Protein AF-A0A4P7SWQ2-F1 (afdb_monomer_lite)

Foldseek 3Di:
DDP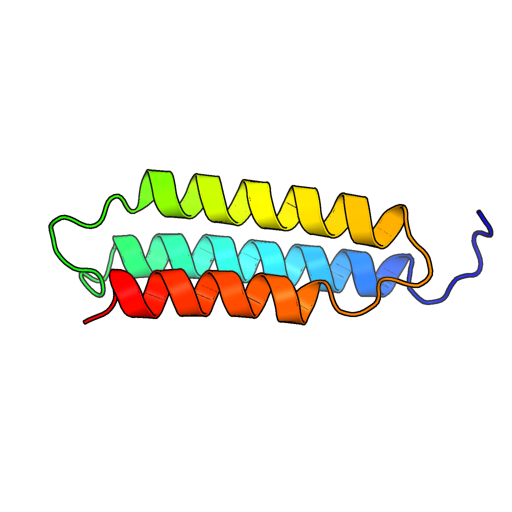PDPCPPPVVVVLVVVLVVLLVVLVVCVVVCQWPPPDPSVVLSVVLNVLLVVLVVVCVVDVVDDCSVVVSVVSVVVSCVVTGD

Radius of gyration: 14.86 Å; chains: 1; bounding box: 35×19×44 Å

Sequence (85 aa):
MDAEHPANAWLRGHHQASAERIRRALAEAADDNALRGDTPAESIARGLLAAMDGLQLQWLSDPVYTVMAADFATLLEAVRYRWGQ

Structure (mmCIF, N/CA/C/O backbone):
data_AF-A0A4P7SWQ2-F1
#
_entry.id   AF-A0A4P7SWQ2-F1
#
loop_
_atom_site.group_PDB
_atom_site.id
_atom_site.type_symbol
_atom_site.label_atom_id
_atom_site.label_alt_id
_atom_site.label_comp_id
_atom_site.label_asym_id
_atom_site.label_entity_id
_atom_site.label_seq_id
_atom_site.pdbx_PDB_ins_code
_atom_site.Cartn_x
_atom_site.Cartn_y
_atom_site.Cartn_z
_atom_site.occupancy
_atom_site.B_iso_or_equiv
_atom_site.auth_seq_id
_atom_site.auth_comp_id
_atom_site.auth_asym_id
_atom_site.auth_atom_id
_atom_site.pdbx_PDB_model_num
ATOM 1 N N . MET A 1 1 ? 19.360 0.053 -18.173 1.00 46.50 1 MET A N 1
ATOM 2 C CA . MET A 1 1 ? 17.897 0.014 -17.979 1.00 46.50 1 MET A CA 1
ATOM 3 C C . MET A 1 1 ? 17.292 0.375 -19.319 1.00 46.50 1 MET A C 1
ATOM 5 O O . MET A 1 1 ? 17.390 1.537 -19.689 1.00 46.50 1 MET A O 1
ATOM 9 N N . ASP A 1 2 ? 16.805 -0.597 -20.090 1.00 46.47 2 ASP A N 1
ATOM 10 C CA . ASP A 1 2 ? 16.263 -0.290 -21.418 1.00 46.47 2 ASP A CA 1
ATOM 11 C C . ASP A 1 2 ? 14.851 0.287 -21.323 1.00 46.47 2 ASP A C 1
ATOM 13 O O . ASP A 1 2 ? 13.991 -0.205 -20.587 1.00 46.47 2 ASP A O 1
ATOM 17 N N . ALA A 1 3 ? 14.631 1.356 -22.085 1.00 51.00 3 ALA A N 1
ATOM 18 C CA . ALA A 1 3 ? 13.386 2.114 -22.146 1.00 51.00 3 ALA A CA 1
ATOM 19 C C . ALA A 1 3 ? 12.222 1.328 -22.784 1.00 51.00 3 ALA A C 1
ATOM 21 O O . ALA A 1 3 ? 11.072 1.749 -22.674 1.00 51.00 3 ALA A O 1
ATOM 22 N N . GLU A 1 4 ? 12.500 0.177 -23.402 1.00 45.25 4 GLU A N 1
ATOM 23 C CA . GLU A 1 4 ? 11.523 -0.645 -24.127 1.00 45.25 4 GLU A CA 1
ATOM 24 C C . GLU A 1 4 ? 10.796 -1.688 -23.265 1.00 45.25 4 GLU A C 1
ATOM 26 O O . GLU A 1 4 ? 9.981 -2.449 -23.782 1.00 45.25 4 GLU A O 1
ATOM 31 N N . HIS A 1 5 ? 11.017 -1.732 -21.943 1.00 51.47 5 HIS A N 1
ATOM 32 C CA . HIS A 1 5 ? 10.256 -2.659 -21.103 1.00 51.47 5 HIS A CA 1
ATOM 33 C C . HIS A 1 5 ? 8.751 -2.274 -21.086 1.00 51.47 5 HIS A C 1
ATOM 35 O O . HIS A 1 5 ? 8.419 -1.182 -20.600 1.00 51.47 5 HIS A O 1
ATOM 41 N N . PRO A 1 6 ? 7.818 -3.153 -21.525 1.00 48.62 6 PRO A N 1
ATOM 42 C CA . PRO A 1 6 ? 6.379 -2.856 -21.655 1.00 48.62 6 PRO A CA 1
ATOM 43 C C . PRO A 1 6 ? 5.704 -2.421 -20.345 1.00 48.62 6 PRO A C 1
ATOM 45 O O . PRO A 1 6 ? 4.634 -1.814 -20.346 1.00 48.62 6 PRO A O 1
ATOM 48 N N . ALA A 1 7 ? 6.349 -2.701 -19.211 1.00 53.72 7 ALA A N 1
ATOM 49 C CA . ALA A 1 7 ? 5.883 -2.317 -17.885 1.00 53.72 7 ALA A CA 1
ATOM 50 C C . ALA A 1 7 ? 6.146 -0.850 -17.500 1.00 53.72 7 ALA A C 1
ATOM 52 O O . ALA A 1 7 ? 5.822 -0.457 -16.389 1.00 53.72 7 ALA A O 1
ATOM 53 N N . ASN A 1 8 ? 6.729 -0.007 -18.356 1.00 56.44 8 ASN A N 1
ATOM 54 C CA . ASN A 1 8 ? 7.092 1.342 -17.919 1.00 56.44 8 ASN A CA 1
ATOM 55 C C . ASN A 1 8 ? 5.859 2.238 -17.668 1.00 56.44 8 ASN A C 1
ATOM 57 O O . ASN A 1 8 ? 5.663 2.716 -16.557 1.00 56.44 8 ASN A O 1
ATOM 61 N N . ALA A 1 9 ? 4.998 2.480 -18.657 1.00 57.84 9 ALA A N 1
ATOM 62 C CA . ALA A 1 9 ? 3.939 3.491 -18.516 1.00 57.84 9 ALA A CA 1
ATOM 63 C C . ALA A 1 9 ? 2.623 2.943 -17.937 1.00 57.84 9 ALA A C 1
ATOM 65 O O . ALA A 1 9 ? 2.073 3.523 -17.000 1.00 57.84 9 ALA A O 1
ATOM 66 N N . TRP A 1 10 ? 2.134 1.816 -18.466 1.00 57.75 10 TRP A N 1
ATOM 67 C CA . TRP A 1 10 ? 0.871 1.220 -18.020 1.00 57.75 10 TRP A CA 1
ATOM 68 C C . TRP A 1 10 ? 0.955 0.728 -16.576 1.00 57.75 10 TRP A C 1
ATOM 70 O O . TRP A 1 10 ? 0.060 1.008 -15.783 1.00 57.75 10 TRP A O 1
ATOM 80 N N . LEU A 1 11 ? 2.058 0.068 -16.207 1.00 57.41 11 LEU A N 1
ATOM 81 C CA . LEU A 1 11 ? 2.220 -0.463 -14.858 1.00 57.41 11 LEU A CA 1
ATOM 82 C C . LEU A 1 11 ? 2.331 0.667 -13.826 1.00 57.41 11 LEU A C 1
ATOM 84 O O . LEU A 1 11 ? 1.675 0.602 -12.794 1.00 57.41 11 LEU A O 1
ATOM 88 N N . ARG A 1 12 ? 3.063 1.753 -14.122 1.00 62.19 12 ARG A N 1
ATOM 89 C CA . ARG A 1 12 ? 3.100 2.947 -13.256 1.00 62.19 12 ARG A CA 1
ATOM 90 C C . ARG A 1 12 ? 1.718 3.570 -13.061 1.00 62.19 12 ARG A C 1
ATOM 92 O O . ARG A 1 12 ? 1.355 3.882 -11.931 1.00 62.19 12 ARG A O 1
ATOM 99 N N . GLY A 1 13 ? 0.943 3.725 -14.137 1.00 63.88 13 GLY A N 1
ATOM 100 C CA . GLY A 1 13 ? -0.420 4.261 -14.060 1.00 63.88 13 GLY A CA 1
ATOM 101 C C . GLY A 1 13 ? -1.369 3.347 -13.281 1.00 63.88 13 GLY A C 1
ATOM 102 O O . GLY A 1 13 ? -2.151 3.815 -12.455 1.00 63.88 13 GLY A O 1
ATOM 103 N N . HIS A 1 14 ? -1.257 2.033 -13.484 1.00 65.94 14 HIS A N 1
ATOM 104 C CA . HIS A 1 14 ? -2.003 1.032 -12.731 1.00 65.94 14 HIS A CA 1
ATOM 105 C C . HIS A 1 14 ? -1.632 1.049 -11.240 1.00 65.94 14 HIS A C 1
ATOM 107 O O . HIS A 1 14 ? -2.522 1.051 -10.393 1.00 65.94 14 HIS A O 1
ATOM 113 N N . HIS A 1 15 ? -0.342 1.145 -10.906 1.00 63.25 15 HIS A N 1
ATOM 114 C CA . HIS A 1 15 ? 0.128 1.233 -9.524 1.00 63.25 15 HIS A CA 1
ATOM 115 C C . HIS A 1 15 ? -0.338 2.507 -8.826 1.00 63.25 15 HIS A C 1
ATOM 117 O O . HIS A 1 15 ? -0.859 2.416 -7.720 1.00 63.25 15 HIS A O 1
ATOM 123 N N . GLN A 1 16 ? -0.229 3.674 -9.465 1.00 65.31 16 GLN A N 1
ATOM 124 C CA . GLN A 1 16 ? -0.729 4.928 -8.892 1.00 65.31 16 GLN A CA 1
ATOM 125 C C . GLN A 1 16 ? -2.245 4.885 -8.657 1.00 65.31 16 GLN A C 1
ATOM 127 O O . GLN A 1 16 ? -2.725 5.336 -7.618 1.00 65.31 16 GLN A O 1
ATOM 132 N N . ALA A 1 17 ? -3.006 4.285 -9.577 1.00 67.62 17 ALA A N 1
ATOM 133 C CA . ALA A 1 17 ? -4.442 4.095 -9.401 1.00 67.62 17 ALA A CA 1
ATOM 134 C C . ALA A 1 17 ? -4.772 3.121 -8.255 1.00 67.62 17 ALA A C 1
ATOM 136 O O . ALA A 1 17 ? -5.736 3.338 -7.519 1.00 67.62 17 ALA A O 1
ATOM 137 N N . SER A 1 18 ? -3.986 2.057 -8.088 1.00 65.88 18 SER A N 1
ATOM 138 C CA . SER A 1 18 ? -4.138 1.101 -6.987 1.00 65.88 18 SER A CA 1
ATOM 139 C C . SER A 1 18 ? -3.772 1.731 -5.641 1.00 65.88 18 SER A C 1
ATOM 141 O O . SER A 1 18 ? -4.557 1.629 -4.703 1.00 65.88 18 SER A O 1
ATOM 143 N N . ALA A 1 19 ? -2.663 2.470 -5.571 1.00 67.12 19 ALA A N 1
ATOM 144 C CA . ALA A 1 19 ? -2.244 3.254 -4.410 1.00 67.12 19 ALA A CA 1
ATOM 145 C C . ALA A 1 19 ? -3.328 4.244 -3.960 1.00 67.12 19 ALA A C 1
ATOM 147 O O . ALA A 1 19 ? -3.685 4.293 -2.785 1.00 67.12 19 ALA A O 1
ATOM 148 N N . GLU A 1 20 ? -3.909 4.987 -4.904 1.00 67.50 20 GLU A N 1
ATOM 149 C CA . GLU A 1 20 ? -4.976 5.946 -4.616 1.00 67.50 20 GLU A CA 1
ATOM 150 C C . GLU A 1 20 ? -6.273 5.261 -4.160 1.00 67.50 20 GLU A C 1
ATOM 152 O O . GLU A 1 20 ? -6.965 5.772 -3.279 1.00 67.50 20 GLU A O 1
ATOM 157 N N . ARG A 1 21 ? -6.607 4.082 -4.705 1.00 69.31 21 ARG A N 1
ATOM 158 C CA . ARG A 1 21 ? -7.730 3.273 -4.198 1.00 69.31 21 ARG A CA 1
ATOM 159 C C . ARG A 1 21 ? -7.482 2.781 -2.779 1.00 69.31 21 ARG A C 1
ATOM 161 O O . ARG A 1 21 ? -8.399 2.833 -1.973 1.00 69.31 21 ARG A O 1
ATOM 168 N N . ILE A 1 22 ? -6.266 2.342 -2.466 1.00 69.12 22 ILE A N 1
ATOM 169 C CA . ILE A 1 22 ? -5.895 1.889 -1.121 1.00 69.12 22 ILE A CA 1
ATOM 170 C C . ILE A 1 22 ? -5.962 3.054 -0.132 1.00 69.12 22 ILE A C 1
ATOM 172 O O . ILE A 1 22 ? -6.570 2.924 0.925 1.00 69.12 22 ILE A O 1
ATOM 176 N N . ARG A 1 23 ? -5.408 4.218 -0.493 1.00 68.12 23 ARG A N 1
ATOM 177 C CA . ARG A 1 23 ? -5.473 5.438 0.323 1.00 68.12 23 ARG A CA 1
ATOM 178 C C . ARG A 1 23 ? -6.917 5.833 0.627 1.00 68.12 23 ARG A C 1
ATOM 180 O O . ARG A 1 23 ? -7.233 6.189 1.757 1.00 68.12 23 ARG A O 1
ATOM 187 N N . ARG A 1 24 ? -7.788 5.740 -0.378 1.00 69.81 24 ARG A N 1
ATOM 188 C CA . ARG A 1 24 ? -9.216 6.030 -0.247 1.00 69.81 24 ARG A CA 1
ATOM 189 C C . ARG A 1 24 ? -9.939 5.004 0.614 1.00 69.81 24 ARG A C 1
ATOM 191 O O . ARG A 1 24 ? -10.634 5.407 1.529 1.00 69.81 24 ARG A O 1
ATOM 198 N N . ALA A 1 25 ? -9.700 3.714 0.400 1.00 70.44 25 ALA A N 1
ATOM 199 C CA . ALA A 1 25 ? -10.292 2.651 1.207 1.00 70.44 25 ALA A CA 1
ATOM 200 C C . ALA A 1 25 ? -9.867 2.737 2.683 1.00 70.44 25 ALA A C 1
ATOM 202 O O . ALA A 1 25 ? -10.657 2.437 3.569 1.00 70.44 25 ALA A O 1
ATOM 203 N N . LEU A 1 26 ? -8.634 3.172 2.964 1.00 68.12 26 LEU A N 1
ATOM 204 C CA . LEU A 1 26 ? -8.164 3.412 4.331 1.00 68.12 26 LEU A CA 1
ATOM 205 C C . LEU A 1 26 ? -8.823 4.638 4.974 1.00 68.12 26 LEU A C 1
ATOM 207 O O . LEU A 1 26 ? -9.097 4.607 6.169 1.00 68.12 26 LEU A O 1
ATOM 211 N N . ALA A 1 27 ? -9.080 5.694 4.197 1.00 66.50 27 ALA A N 1
ATOM 212 C CA . ALA A 1 27 ? -9.827 6.860 4.664 1.00 66.50 27 ALA A CA 1
ATOM 213 C C . ALA A 1 27 ? -11.306 6.515 4.916 1.00 66.50 27 ALA A C 1
ATOM 215 O O . ALA A 1 27 ? -11.820 6.787 5.992 1.00 66.50 27 ALA A O 1
ATOM 216 N N . GLU A 1 28 ? -11.952 5.824 3.975 1.00 68.94 28 GLU A N 1
ATOM 217 C CA . GLU A 1 28 ? -13.338 5.353 4.096 1.00 68.94 28 GLU A CA 1
ATOM 218 C C . GLU A 1 28 ? -13.502 4.399 5.291 1.00 68.94 28 GLU A C 1
ATOM 220 O O . GLU A 1 28 ? -14.419 4.557 6.087 1.00 68.94 28 GLU A O 1
ATOM 225 N N . ALA A 1 29 ? -12.571 3.460 5.499 1.00 63.31 29 ALA A N 1
ATOM 226 C CA . ALA A 1 29 ? -12.609 2.552 6.648 1.00 63.31 29 ALA A CA 1
ATOM 227 C C . ALA A 1 29 ? -12.420 3.260 8.003 1.00 63.31 29 ALA A C 1
ATOM 229 O O . ALA A 1 29 ? -12.886 2.746 9.022 1.00 63.31 29 ALA A O 1
ATOM 230 N N . ALA A 1 30 ? -11.735 4.408 8.029 1.00 62.56 30 ALA A N 1
ATOM 231 C CA . ALA A 1 30 ? -11.630 5.242 9.224 1.00 62.56 30 ALA A CA 1
ATOM 232 C C . ALA A 1 30 ? -12.942 5.995 9.515 1.00 62.56 30 ALA A C 1
ATOM 234 O O . ALA A 1 30 ? -13.293 6.148 10.683 1.00 62.56 30 ALA A O 1
ATOM 235 N N . ASP A 1 31 ? -13.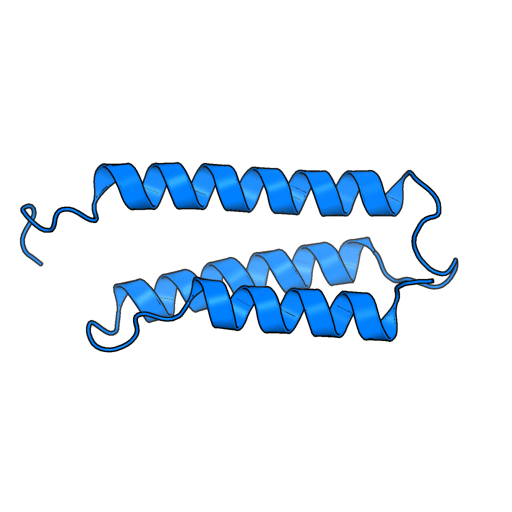673 6.405 8.474 1.00 63.78 31 ASP A N 1
ATOM 236 C CA . ASP A 1 31 ? -14.930 7.156 8.591 1.00 63.78 31 ASP A CA 1
ATOM 237 C C . ASP A 1 31 ? -16.152 6.254 8.879 1.00 63.78 31 ASP A C 1
ATOM 239 O O . ASP A 1 31 ? -17.054 6.654 9.616 1.00 63.78 31 ASP A O 1
ATOM 243 N N . ASP A 1 32 ? -16.179 5.017 8.368 1.00 59.34 32 ASP A N 1
ATOM 244 C CA . ASP A 1 32 ? -17.364 4.137 8.401 1.00 59.34 32 ASP A CA 1
ATOM 245 C C . ASP A 1 32 ? -17.558 3.322 9.699 1.00 59.34 32 ASP A C 1
ATOM 247 O O . ASP A 1 32 ? -18.435 2.459 9.769 1.00 59.34 32 ASP A O 1
ATOM 251 N N . ASN A 1 33 ? -16.765 3.548 10.756 1.00 59.53 33 ASN A N 1
ATOM 252 C CA . ASN A 1 33 ? -16.803 2.729 11.986 1.00 59.53 33 ASN A CA 1
ATOM 253 C C . ASN A 1 33 ? -16.582 1.212 11.727 1.00 59.53 33 ASN A C 1
ATOM 255 O O . ASN A 1 33 ? -16.900 0.366 12.565 1.00 59.53 33 ASN A O 1
ATOM 259 N N . ALA A 1 34 ? -16.026 0.855 10.562 1.00 62.66 34 ALA A N 1
ATOM 260 C CA . ALA A 1 34 ? -15.769 -0.522 10.128 1.00 62.66 34 ALA A CA 1
ATOM 261 C C . ALA A 1 34 ? -14.571 -1.171 10.849 1.00 62.66 34 ALA A C 1
ATOM 263 O O . ALA A 1 34 ? -14.323 -2.372 10.725 1.00 62.66 34 ALA A O 1
ATOM 264 N N . LEU A 1 35 ? -13.815 -0.367 11.593 1.00 67.50 35 LEU A N 1
ATOM 265 C CA . LEU A 1 35 ? -12.662 -0.763 12.387 1.00 67.50 35 LEU A CA 1
ATOM 266 C C . LEU A 1 35 ? -13.042 -0.771 13.872 1.00 67.50 35 LEU A C 1
ATOM 268 O O . LEU A 1 35 ? -13.949 -0.061 14.305 1.00 67.50 35 LEU A O 1
ATOM 272 N N . ARG A 1 36 ? -12.359 -1.578 14.689 1.00 70.75 36 ARG A N 1
ATOM 273 C CA . ARG A 1 36 ? -12.532 -1.513 16.154 1.00 70.75 36 ARG A CA 1
ATOM 274 C C . ARG A 1 36 ? -12.217 -0.102 16.660 1.00 70.75 36 ARG A C 1
ATOM 276 O O . ARG A 1 36 ? -11.299 0.531 16.146 1.00 70.75 36 ARG A O 1
ATOM 283 N N . GLY A 1 37 ? -12.941 0.382 17.670 1.00 70.56 37 GLY A N 1
ATOM 284 C CA . GLY A 1 37 ? -12.822 1.768 18.154 1.00 70.56 37 GLY A CA 1
ATOM 285 C C . GLY A 1 37 ? -11.446 2.156 18.720 1.00 70.56 37 GLY A C 1
ATOM 286 O O . GLY A 1 37 ? -11.165 3.338 18.877 1.00 70.56 37 GLY A O 1
ATOM 287 N N . ASP A 1 38 ? -10.577 1.183 19.003 1.00 78.69 38 ASP A N 1
ATOM 288 C CA . ASP A 1 38 ? -9.185 1.368 19.429 1.00 78.69 38 ASP A CA 1
ATOM 289 C C . ASP A 1 38 ? -8.168 1.242 18.278 1.00 78.69 38 ASP A C 1
ATOM 291 O O . ASP A 1 38 ? -6.956 1.260 18.506 1.00 78.69 38 ASP A O 1
ATOM 295 N N . THR A 1 39 ? -8.639 1.106 17.035 1.00 80.25 39 THR A N 1
ATOM 296 C CA . THR A 1 39 ? -7.773 0.922 15.871 1.00 80.25 39 THR A CA 1
ATOM 297 C C . THR A 1 39 ? -6.939 2.183 15.626 1.00 80.25 39 THR A C 1
ATOM 299 O O . THR A 1 39 ? -7.501 3.257 15.402 1.00 80.25 39 THR A O 1
ATOM 302 N N . PRO A 1 40 ? -5.596 2.089 15.581 1.00 85.38 40 PRO A N 1
ATOM 303 C CA . PRO A 1 40 ? -4.729 3.227 15.287 1.00 85.38 40 PRO A CA 1
ATOM 304 C C . PRO A 1 40 ? -4.704 3.517 13.773 1.00 85.38 40 PRO A C 1
ATOM 306 O O . PRO A 1 40 ? -3.670 3.362 13.116 1.00 85.38 40 PRO A O 1
ATOM 309 N N . ALA A 1 41 ? -5.853 3.913 13.215 1.00 79.19 41 ALA A N 1
ATOM 310 C CA . ALA A 1 41 ? -6.124 3.988 11.777 1.00 79.19 41 ALA A CA 1
ATOM 311 C C . ALA A 1 41 ? -5.077 4.803 11.002 1.00 79.19 41 ALA A C 1
ATOM 313 O O . ALA A 1 41 ? -4.536 4.330 10.003 1.00 79.19 41 ALA A O 1
ATOM 314 N N . GLU A 1 42 ? -4.701 5.983 11.499 1.00 77.94 42 GLU A N 1
ATOM 315 C CA . GLU A 1 42 ? -3.687 6.806 10.834 1.00 77.94 42 GLU A CA 1
ATOM 316 C C . GLU A 1 42 ? -2.304 6.146 10.788 1.00 77.94 42 GLU A C 1
ATOM 318 O O . GLU A 1 42 ? -1.586 6.246 9.792 1.00 77.94 42 GLU A O 1
ATOM 323 N N . SER A 1 43 ? -1.899 5.482 11.872 1.00 84.75 43 SER A N 1
ATOM 324 C CA . SER A 1 43 ? -0.600 4.808 11.934 1.00 84.75 43 SER A CA 1
ATOM 325 C C . SER A 1 43 ? -0.570 3.591 11.016 1.00 84.75 43 SER A C 1
ATOM 327 O O . SER A 1 43 ? 0.441 3.356 10.357 1.00 84.75 43 SER A O 1
ATOM 329 N N . ILE A 1 44 ? -1.685 2.863 10.914 1.00 86.12 44 ILE A N 1
ATOM 330 C CA . ILE A 1 44 ? -1.861 1.773 9.949 1.00 86.12 44 ILE A CA 1
ATOM 331 C C . ILE A 1 44 ? -1.763 2.310 8.521 1.00 86.12 44 ILE A C 1
ATOM 333 O O . ILE A 1 44 ? -1.016 1.758 7.717 1.00 86.12 44 ILE A O 1
ATOM 337 N N . ALA A 1 45 ? -2.455 3.408 8.213 1.00 79.94 45 ALA A N 1
ATOM 338 C CA . ALA A 1 45 ? -2.435 3.997 6.881 1.00 79.94 45 ALA A CA 1
ATOM 339 C C . ALA A 1 45 ? -1.028 4.461 6.473 1.00 79.94 45 ALA A C 1
ATOM 341 O O . ALA A 1 45 ? -0.563 4.130 5.382 1.00 79.94 45 ALA A O 1
ATOM 342 N N . ARG A 1 46 ? -0.312 5.154 7.371 1.00 80.69 46 ARG A N 1
ATOM 343 C CA . ARG A 1 46 ? 1.094 5.539 7.154 1.00 80.69 46 ARG A CA 1
ATOM 344 C C . ARG A 1 46 ? 1.997 4.321 6.948 1.00 80.69 46 ARG A C 1
ATOM 346 O O . ARG A 1 46 ? 2.843 4.341 6.059 1.00 80.69 46 ARG A O 1
ATOM 353 N N . GLY A 1 47 ? 1.810 3.266 7.742 1.00 89.56 47 GLY A N 1
ATOM 354 C CA . GLY A 1 47 ? 2.589 2.031 7.636 1.00 89.56 47 GLY A CA 1
ATOM 355 C C . GLY A 1 47 ? 2.368 1.293 6.315 1.00 89.56 47 GLY A C 1
ATOM 356 O O . GLY A 1 47 ? 3.332 0.881 5.676 1.00 89.56 47 GLY A O 1
ATOM 357 N N . LEU A 1 48 ? 1.114 1.173 5.873 1.00 87.19 48 LEU A N 1
ATOM 358 C CA . LEU A 1 48 ? 0.774 0.556 4.590 1.00 87.19 48 LEU A CA 1
ATOM 359 C C . LEU A 1 48 ? 1.328 1.364 3.412 1.00 87.19 48 LEU A C 1
ATOM 361 O O . LEU A 1 48 ? 1.886 0.779 2.489 1.00 87.19 48 LEU A O 1
ATOM 365 N N . LEU A 1 49 ? 1.251 2.697 3.457 1.00 81.38 49 LEU A N 1
ATOM 366 C CA . LEU A 1 49 ? 1.838 3.540 2.415 1.00 81.38 49 LEU A CA 1
ATOM 367 C C . LEU A 1 49 ? 3.360 3.336 2.322 1.00 81.38 49 LEU A C 1
ATOM 369 O O . LEU A 1 49 ? 3.875 3.047 1.246 1.00 81.38 49 LEU A O 1
ATOM 373 N N . ALA A 1 50 ? 4.059 3.375 3.461 1.00 87.50 50 ALA A N 1
ATOM 374 C CA . ALA A 1 50 ? 5.503 3.149 3.511 1.00 87.50 50 ALA A CA 1
ATOM 375 C C . ALA A 1 50 ? 5.902 1.747 3.015 1.00 87.50 50 ALA A C 1
ATOM 377 O O . ALA A 1 50 ? 6.915 1.589 2.332 1.00 87.50 50 ALA A O 1
ATOM 378 N N . ALA A 1 51 ? 5.103 0.723 3.330 1.00 92.25 51 ALA A N 1
ATOM 379 C CA . ALA A 1 51 ? 5.335 -0.629 2.837 1.00 92.25 51 ALA A CA 1
ATOM 380 C C . ALA A 1 51 ? 5.170 -0.719 1.314 1.00 92.25 51 ALA A C 1
ATOM 382 O O . ALA A 1 51 ? 6.003 -1.330 0.649 1.00 92.25 51 ALA A O 1
ATOM 383 N N . MET A 1 52 ? 4.141 -0.084 0.748 1.00 87.19 52 MET A N 1
ATOM 384 C CA . MET A 1 52 ? 3.937 -0.034 -0.701 1.00 87.19 52 MET A CA 1
ATOM 385 C C . MET A 1 52 ? 5.116 0.639 -1.412 1.00 87.19 52 MET A C 1
ATOM 387 O O . MET A 1 52 ? 5.626 0.086 -2.387 1.00 87.19 52 MET A O 1
ATOM 391 N N . ASP A 1 53 ? 5.595 1.771 -0.890 1.00 84.38 53 ASP A N 1
ATOM 392 C CA . ASP A 1 53 ? 6.760 2.479 -1.431 1.00 84.38 53 ASP A CA 1
ATOM 393 C C . ASP A 1 53 ? 8.017 1.592 -1.396 1.00 84.38 53 ASP A C 1
ATOM 395 O O . ASP A 1 53 ? 8.731 1.457 -2.393 1.00 84.38 53 ASP A O 1
ATOM 399 N N . GLY A 1 54 ? 8.264 0.923 -0.264 1.00 89.19 54 GLY A N 1
ATOM 400 C CA . GLY A 1 54 ? 9.398 0.015 -0.095 1.00 89.19 54 GLY A CA 1
ATOM 401 C C . GLY A 1 54 ? 9.341 -1.213 -1.008 1.00 89.19 54 GLY A C 1
ATOM 402 O O . GLY A 1 54 ? 10.364 -1.610 -1.569 1.00 89.19 54 GLY A O 1
ATOM 403 N N . LEU A 1 55 ? 8.160 -1.809 -1.190 1.00 90.88 55 LEU A N 1
ATOM 404 C CA . LEU A 1 55 ? 7.969 -2.942 -2.100 1.00 90.88 55 LEU A CA 1
ATOM 405 C C . LEU A 1 55 ? 8.142 -2.512 -3.562 1.00 90.88 55 LEU A C 1
ATOM 407 O O . LEU A 1 55 ? 8.731 -3.252 -4.346 1.00 90.88 55 LEU A O 1
ATOM 411 N N . GLN A 1 56 ? 7.699 -1.306 -3.925 1.00 84.94 56 GLN A N 1
ATOM 412 C CA . GLN A 1 56 ? 7.892 -0.765 -5.269 1.00 84.94 56 GLN A CA 1
ATOM 413 C C . GLN A 1 56 ? 9.376 -0.527 -5.576 1.00 84.94 56 GLN A C 1
ATOM 415 O O . GLN A 1 56 ? 9.831 -0.848 -6.673 1.00 84.94 56 GLN A O 1
ATOM 420 N N . LEU A 1 57 ? 10.148 0.000 -4.619 1.00 87.62 57 LEU A N 1
ATOM 421 C CA . LEU A 1 57 ? 11.597 0.157 -4.779 1.00 87.62 57 LEU A CA 1
ATOM 422 C C . LEU A 1 57 ? 12.295 -1.192 -4.974 1.00 87.62 57 LEU A C 1
ATOM 424 O O . LEU A 1 57 ? 13.143 -1.312 -5.857 1.00 87.62 57 LEU A O 1
ATOM 428 N N . GLN A 1 58 ? 11.916 -2.208 -4.196 1.00 91.06 58 GLN A N 1
ATOM 429 C CA . GLN A 1 58 ? 12.448 -3.565 -4.345 1.00 91.06 58 GLN A CA 1
ATOM 430 C C . GLN A 1 58 ? 12.123 -4.140 -5.725 1.00 91.06 58 GLN A C 1
ATOM 432 O O . GLN A 1 58 ? 13.019 -4.625 -6.405 1.00 91.06 58 GLN A O 1
ATOM 437 N N . TRP A 1 59 ? 10.873 -4.011 -6.174 1.00 86.56 59 TRP A N 1
ATOM 438 C CA . TRP A 1 59 ? 10.427 -4.478 -7.489 1.00 86.56 59 TRP A CA 1
ATOM 439 C C . TRP A 1 59 ? 11.181 -3.805 -8.645 1.00 86.56 59 TRP A C 1
ATOM 441 O O . TRP A 1 59 ? 11.564 -4.455 -9.611 1.00 86.56 59 TRP A O 1
ATOM 451 N N . LEU A 1 60 ? 11.454 -2.502 -8.535 1.00 82.56 60 LEU A N 1
ATOM 452 C CA . LEU A 1 60 ? 12.251 -1.770 -9.526 1.00 82.56 60 LEU A CA 1
ATOM 453 C C . LEU A 1 60 ? 13.739 -2.153 -9.515 1.00 82.56 60 LEU A C 1
ATOM 455 O O . LEU A 1 60 ? 14.419 -1.967 -10.525 1.00 82.56 60 LEU A O 1
ATOM 459 N N . SER A 1 61 ? 14.250 -2.630 -8.379 1.00 86.38 61 SER A N 1
ATOM 460 C CA . SER A 1 61 ? 15.678 -2.905 -8.177 1.00 86.38 61 SER A CA 1
ATOM 461 C C . SER A 1 61 ? 16.054 -4.362 -8.445 1.00 86.38 61 SER A C 1
ATOM 463 O O . SER A 1 61 ? 17.215 -4.638 -8.743 1.00 86.38 61 SER A O 1
ATOM 465 N N . ASP A 1 62 ? 15.095 -5.282 -8.349 1.00 88.12 62 ASP A N 1
ATOM 466 C CA . ASP A 1 62 ? 15.296 -6.716 -8.533 1.00 88.12 62 ASP A CA 1
ATOM 467 C C . ASP A 1 62 ? 14.436 -7.245 -9.698 1.00 88.12 62 ASP A C 1
ATOM 469 O O . ASP A 1 62 ? 13.222 -7.390 -9.553 1.00 88.12 62 ASP A O 1
ATOM 473 N N . PRO A 1 63 ? 15.043 -7.587 -10.852 1.00 81.69 63 PRO A N 1
ATOM 474 C CA . PRO A 1 63 ? 14.313 -8.086 -12.016 1.00 81.69 63 PRO A CA 1
ATOM 475 C C . PRO A 1 63 ? 13.685 -9.476 -11.814 1.00 81.69 63 PRO A C 1
ATOM 477 O O . PRO A 1 63 ? 12.870 -9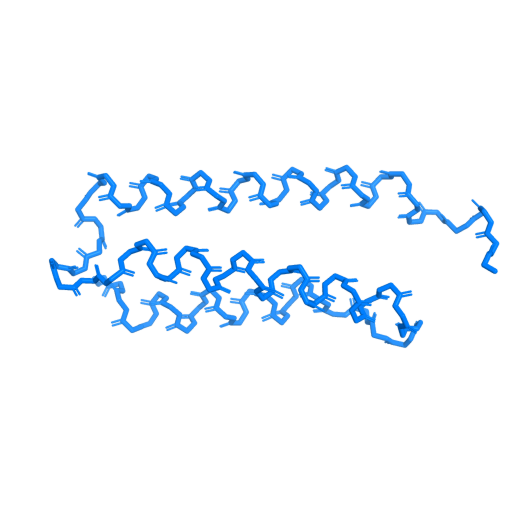.891 -12.637 1.00 81.69 63 PRO A O 1
ATOM 480 N N . VAL A 1 64 ? 14.058 -10.216 -10.765 1.00 91.25 64 VAL A N 1
ATOM 481 C CA . VAL A 1 64 ? 13.479 -11.530 -10.436 1.00 91.25 64 VAL A CA 1
ATOM 482 C C . VAL A 1 64 ? 12.251 -11.381 -9.533 1.00 91.25 64 VAL A C 1
ATOM 484 O O . VAL A 1 64 ? 11.363 -12.240 -9.524 1.00 91.25 64 VAL A O 1
ATOM 487 N N . TYR A 1 65 ? 12.151 -10.271 -8.806 1.00 87.00 65 TYR A N 1
ATOM 488 C CA . TYR A 1 65 ? 11.028 -10.000 -7.927 1.00 87.00 65 TYR A CA 1
ATOM 489 C C . TYR A 1 65 ? 9.811 -9.521 -8.728 1.00 87.00 65 TYR A C 1
ATOM 491 O O . TYR A 1 65 ? 9.758 -8.403 -9.224 1.00 87.00 65 TYR A O 1
ATOM 499 N N . THR A 1 66 ? 8.797 -10.380 -8.861 1.00 84.50 66 THR A N 1
ATOM 500 C CA . THR A 1 66 ? 7.612 -10.128 -9.711 1.00 84.50 66 THR A CA 1
ATOM 501 C C . THR A 1 66 ? 6.286 -10.105 -8.945 1.00 84.50 66 THR A C 1
ATOM 503 O O . THR A 1 66 ? 5.240 -9.841 -9.534 1.00 84.50 66 THR A O 1
ATOM 506 N N . VAL A 1 67 ? 6.314 -10.342 -7.629 1.00 84.56 67 VAL A N 1
ATOM 507 C CA . VAL A 1 67 ? 5.118 -10.600 -6.802 1.00 84.56 67 VAL A CA 1
ATOM 508 C C . VAL A 1 67 ? 4.757 -9.465 -5.834 1.00 84.56 67 VAL A C 1
ATOM 510 O O . VAL A 1 67 ? 3.949 -9.661 -4.934 1.00 84.56 67 VAL A O 1
ATOM 513 N N . MET A 1 68 ? 5.275 -8.251 -6.054 1.00 87.62 68 MET A N 1
ATOM 514 C CA . MET A 1 68 ? 5.059 -7.072 -5.194 1.00 87.62 68 MET A CA 1
ATOM 515 C C . MET A 1 68 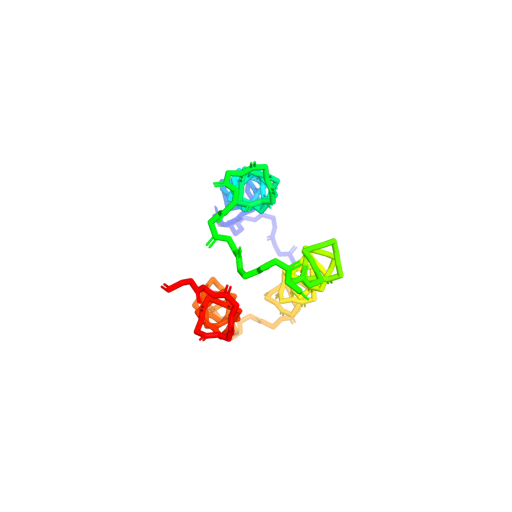? 3.596 -6.835 -4.787 1.00 87.62 68 MET A C 1
ATOM 517 O O . MET A 1 68 ? 3.308 -6.536 -3.628 1.00 87.62 68 MET A O 1
ATOM 521 N N . ALA A 1 69 ? 2.656 -6.989 -5.722 1.00 82.12 69 ALA A N 1
ATOM 522 C CA . ALA A 1 69 ? 1.234 -6.815 -5.432 1.00 82.12 69 ALA A CA 1
ATOM 523 C C . ALA A 1 69 ? 0.685 -7.875 -4.456 1.00 82.12 69 ALA A C 1
ATOM 525 O O . ALA A 1 69 ? -0.152 -7.549 -3.616 1.00 82.12 69 ALA A O 1
ATOM 526 N N . ALA A 1 70 ? 1.159 -9.122 -4.547 1.00 83.06 70 ALA A N 1
ATOM 527 C CA . ALA A 1 70 ? 0.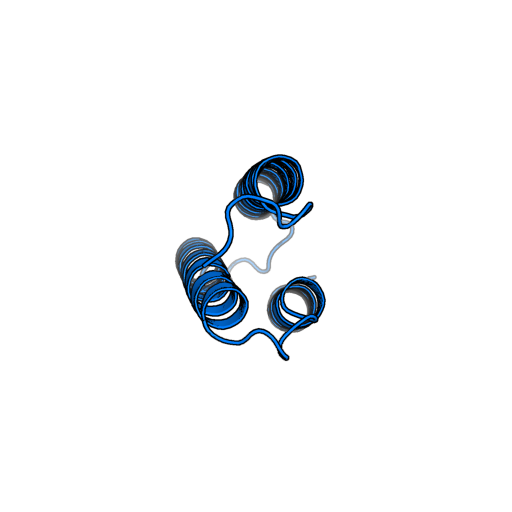751 -10.207 -3.653 1.00 83.06 70 ALA A CA 1
ATOM 528 C C . ALA A 1 70 ? 1.309 -10.009 -2.234 1.00 83.06 70 ALA A C 1
ATOM 530 O O . ALA A 1 70 ? 0.588 -10.188 -1.250 1.00 83.06 70 ALA A O 1
ATOM 531 N N . ASP A 1 71 ? 2.554 -9.547 -2.121 1.00 92.94 71 ASP A N 1
ATOM 532 C CA . ASP A 1 71 ? 3.163 -9.235 -0.824 1.00 92.94 71 ASP A CA 1
ATOM 533 C C . ASP A 1 71 ? 2.453 -8.058 -0.145 1.00 92.94 71 ASP A C 1
ATOM 535 O O . ASP A 1 71 ? 2.176 -8.091 1.056 1.00 92.94 71 ASP A O 1
ATOM 539 N N . PHE A 1 72 ? 2.048 -7.044 -0.916 1.00 88.44 72 PHE A N 1
ATOM 540 C CA . PHE A 1 72 ? 1.237 -5.955 -0.379 1.00 88.44 72 PHE A CA 1
ATOM 541 C C . PHE A 1 72 ? -0.165 -6.414 0.060 1.00 88.44 72 PHE A C 1
ATOM 543 O O . PHE A 1 72 ? -0.647 -6.004 1.118 1.00 88.44 72 PHE A O 1
ATOM 550 N N . ALA A 1 73 ? -0.815 -7.297 -0.707 1.00 84.56 73 ALA A N 1
ATOM 551 C CA . ALA A 1 73 ? -2.106 -7.876 -0.327 1.00 84.56 73 ALA A CA 1
ATOM 552 C C . ALA A 1 73 ? -2.017 -8.656 0.995 1.00 84.56 73 ALA A C 1
ATOM 554 O O . ALA A 1 73 ? -2.892 -8.517 1.849 1.00 84.56 73 ALA A O 1
ATOM 555 N N . THR A 1 74 ? -0.917 -9.379 1.213 1.00 92.75 74 THR A N 1
ATOM 556 C CA . THR A 1 74 ? -0.642 -10.088 2.473 1.00 92.75 74 THR A CA 1
ATOM 557 C C . THR A 1 74 ? -0.606 -9.127 3.671 1.00 92.75 74 THR A C 1
ATOM 559 O O . THR A 1 74 ? -1.157 -9.421 4.733 1.00 92.75 74 THR A O 1
ATOM 562 N N . LEU A 1 75 ? -0.018 -7.934 3.510 1.00 92.00 75 LEU A N 1
ATOM 563 C CA . LEU A 1 75 ? -0.010 -6.905 4.559 1.00 92.00 75 LEU A CA 1
ATOM 564 C C . LEU A 1 75 ? -1.414 -6.355 4.847 1.00 92.00 75 LEU A C 1
ATOM 566 O O . LEU A 1 75 ? -1.774 -6.165 6.011 1.00 92.00 75 LEU A O 1
ATOM 570 N N . LEU A 1 76 ? -2.221 -6.128 3.806 1.00 87.44 76 LEU A N 1
ATOM 571 C CA . LEU A 1 76 ? -3.615 -5.705 3.967 1.00 87.44 76 LEU A CA 1
ATOM 572 C C . LEU A 1 76 ? -4.439 -6.756 4.719 1.00 87.44 76 LEU A C 1
ATOM 574 O O . LEU A 1 76 ? -5.216 -6.406 5.609 1.00 87.44 76 LEU A O 1
ATOM 578 N N . GLU A 1 77 ? -4.262 -8.037 4.398 1.00 87.62 77 GLU A N 1
ATOM 579 C CA . GLU A 1 77 ? -4.933 -9.138 5.093 1.00 87.62 77 GLU A CA 1
ATOM 580 C C . GLU A 1 77 ? -4.542 -9.205 6.570 1.00 87.62 77 GLU A C 1
ATOM 582 O O . GLU A 1 77 ? -5.418 -9.348 7.421 1.00 87.62 77 GLU A O 1
ATOM 587 N N . ALA A 1 78 ? -3.264 -9.009 6.903 1.00 91.88 78 ALA A N 1
ATOM 588 C CA . ALA A 1 78 ? -2.806 -8.970 8.291 1.00 91.88 78 ALA A CA 1
ATOM 589 C C . ALA A 1 78 ? -3.439 -7.813 9.087 1.00 91.88 78 ALA A C 1
ATOM 591 O O . ALA A 1 78 ? -3.855 -7.990 10.236 1.00 91.88 78 ALA A O 1
ATOM 592 N N . VAL A 1 79 ? -3.556 -6.631 8.47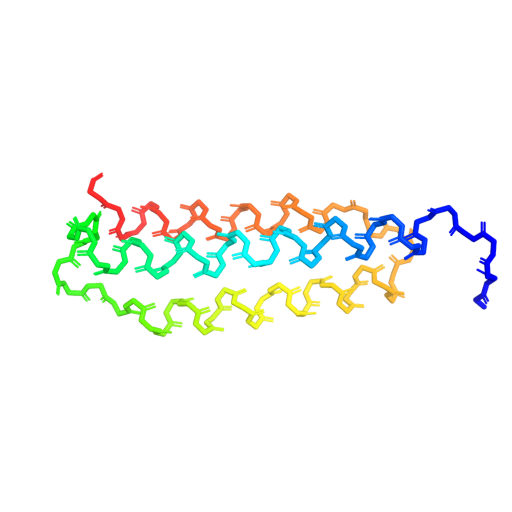0 1.00 88.62 79 VAL A N 1
ATOM 593 C CA . VAL A 1 79 ? -4.244 -5.477 9.070 1.00 88.62 79 VAL A CA 1
ATOM 594 C C . VAL A 1 79 ? -5.723 -5.788 9.292 1.00 88.62 79 VAL A C 1
ATOM 596 O O . VAL A 1 79 ? -6.223 -5.576 10.397 1.00 88.62 79 VAL A O 1
ATOM 599 N N . ARG A 1 80 ? -6.411 -6.336 8.283 1.00 84.44 80 ARG A N 1
ATOM 600 C CA . ARG A 1 80 ? -7.828 -6.716 8.381 1.00 84.44 80 ARG A CA 1
ATOM 601 C C . ARG A 1 80 ? -8.067 -7.787 9.436 1.00 84.44 80 ARG A C 1
ATOM 603 O O . ARG A 1 80 ? -9.008 -7.666 10.204 1.00 84.44 80 ARG A O 1
ATOM 610 N N . TYR A 1 81 ? -7.212 -8.801 9.511 1.00 88.06 81 TYR A N 1
ATOM 611 C CA . TYR A 1 81 ? -7.317 -9.853 10.518 1.00 88.06 81 TYR A CA 1
ATOM 612 C C . TYR A 1 81 ? -7.216 -9.293 11.943 1.00 88.06 81 TYR A C 1
ATOM 614 O O . TYR A 1 81 ? -7.931 -9.724 12.845 1.00 88.06 81 TYR A O 1
ATOM 622 N N . ARG A 1 82 ? -6.328 -8.316 12.157 1.00 88.25 82 ARG A N 1
ATOM 623 C CA . ARG A 1 82 ? -6.101 -7.741 13.485 1.00 88.25 82 ARG A CA 1
ATOM 624 C C . ARG A 1 82 ? -7.156 -6.709 13.892 1.00 88.25 82 ARG A C 1
ATOM 626 O O . ARG A 1 82 ? -7.527 -6.672 15.065 1.00 88.25 82 ARG A O 1
ATOM 633 N N . TRP A 1 83 ? -7.579 -5.863 12.957 1.00 84.19 83 TRP A N 1
ATOM 634 C CA . TRP A 1 83 ? -8.355 -4.648 13.241 1.00 84.19 83 TRP A CA 1
ATOM 635 C C . TRP A 1 83 ? -9.756 -4.631 12.626 1.00 84.19 83 TRP A C 1
ATOM 637 O O . TRP A 1 83 ? -10.550 -3.746 12.945 1.00 84.19 83 TRP A O 1
ATOM 647 N N . GLY A 1 84 ? -10.065 -5.599 11.764 1.00 73.81 84 GLY A N 1
ATOM 648 C CA . GLY A 1 84 ? -11.407 -5.804 11.235 1.00 73.81 84 GLY A CA 1
ATOM 649 C C . GLY A 1 84 ? -12.383 -6.295 12.306 1.00 73.81 84 GLY A C 1
ATOM 650 O O . GLY A 1 84 ? -11.986 -6.874 13.328 1.00 73.81 84 GLY A O 1
ATOM 651 N N . GLN A 1 85 ? -13.663 -6.018 12.061 1.00 63.59 85 GLN A N 1
ATOM 652 C CA . GLN A 1 85 ? -14.793 -6.606 12.783 1.00 63.59 85 GLN A CA 1
ATOM 653 C C . GLN A 1 85 ? -15.008 -8.057 12.353 1.00 63.59 85 GLN A C 1
ATOM 655 O O . GLN A 1 85 ? -14.955 -8.322 11.129 1.00 63.59 85 GLN A O 1
#

pLDDT: mean 75.2, std 13.24, range [45.25, 92.94]

Secondary structure (DSSP, 8-state):
--TT-TTSHHHHHHHHHHHHHHHHHHHHHHHTT-B-TT--HHHHHHHHHHHHHHHHHHHHH-TT---HHHHHHHHHHHHHHHHB-